Protein AF-A0A178WQI7-F1 (afdb_monomer_lite)

pLDDT: mean 81.31, std 16.74, range [37.94, 97.19]

Sequence (121 aa):
MVAFGYDAQRKGELCNAGGKDSGLRLVENIKMLLGRTPDKTVDDAVTMGRHADLPERYLALFLKEVYQLAVADIAKAGYRENQIQVCITVPAVFSDHQKQMVREAAYAAGVSHDKGALILA

Secondary structure (DSSP, 8-state):
----HHHHHHHHHHHHHT-S--S------HHHHTTPPP-TTTHHHH--S-S---HHHHHHHHHHHHHHHHHHHHHHTT--GGG--EEE---TT--HHHHHHHHHHHHHTT---STTTEEE-

Foldseek 3Di:
DDDDDPVLVVVVVVCVVPPDPPVDDRDPPLLVQQPDDDDPVPVVVVDPDDDPPHSLQVLLVHLLVVLVVVQVVVVVVVDHLVVAADEAEDDPPDDPSSVVSNVVSNVSSPQDPDVRSYHYD

Structure (mmCIF, N/CA/C/O backbone):
data_AF-A0A178WQI7-F1
#
_entry.id   AF-A0A178WQI7-F1
#
loop_
_atom_site.group_PDB
_atom_site.id
_atom_site.type_symbol
_atom_site.label_atom_id
_atom_site.label_alt_id
_atom_site.label_comp_id
_atom_site.label_asym_id
_atom_site.label_entity_id
_atom_site.label_seq_id
_atom_site.pdbx_PDB_ins_code
_atom_site.Cartn_x
_atom_site.Cartn_y
_atom_site.Cartn_z
_atom_site.occupancy
_atom_site.B_iso_or_equiv
_atom_site.auth_seq_id
_atom_site.auth_comp_id
_atom_site.auth_asym_id
_atom_site.auth_atom_id
_atom_site.pdbx_PDB_model_num
ATOM 1 N N . MET A 1 1 ? -3.060 -17.950 -9.980 1.00 58.47 1 MET A N 1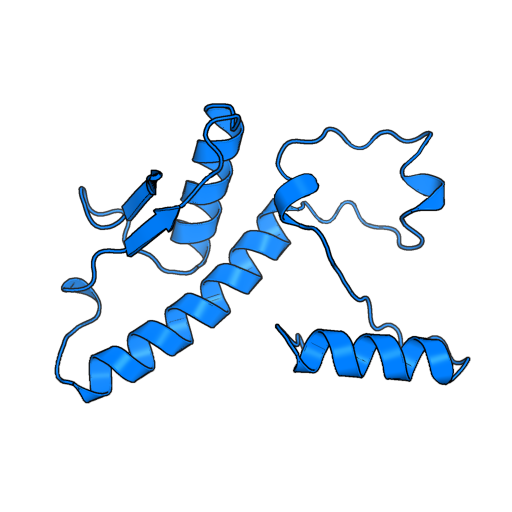
ATOM 2 C CA . MET A 1 1 ? -2.757 -17.774 -8.542 1.00 58.47 1 MET A CA 1
ATOM 3 C C . MET A 1 1 ? -1.675 -16.711 -8.435 1.00 58.47 1 MET A C 1
ATOM 5 O O . MET A 1 1 ? -0.642 -16.894 -9.063 1.00 58.47 1 MET A O 1
ATOM 9 N N . VAL A 1 2 ? -1.927 -15.600 -7.739 1.00 75.50 2 VAL A N 1
ATOM 10 C CA . VAL A 1 2 ? -0.945 -14.517 -7.525 1.00 75.50 2 VAL A CA 1
ATOM 11 C C . VAL A 1 2 ? -0.327 -14.710 -6.140 1.00 75.50 2 VAL A C 1
ATOM 13 O O . VAL A 1 2 ? -1.023 -15.141 -5.225 1.00 75.50 2 VAL A O 1
ATOM 16 N N . ALA A 1 3 ? 0.976 -14.477 -6.002 1.00 83.94 3 ALA A N 1
ATOM 17 C CA . ALA A 1 3 ? 1.677 -14.503 -4.720 1.00 83.94 3 ALA A CA 1
ATOM 18 C C . ALA A 1 3 ? 2.285 -13.123 -4.457 1.00 83.94 3 ALA A C 1
ATOM 20 O O . ALA A 1 3 ? 2.636 -12.424 -5.408 1.00 83.94 3 ALA A O 1
ATOM 21 N N . PHE A 1 4 ? 2.439 -12.759 -3.184 1.00 85.88 4 PHE A N 1
ATOM 22 C CA . PHE A 1 4 ? 2.994 -11.474 -2.760 1.00 85.88 4 PHE A CA 1
ATOM 23 C C . PHE A 1 4 ? 4.093 -11.667 -1.707 1.00 85.88 4 PHE A C 1
ATOM 25 O O . PHE A 1 4 ? 4.185 -12.721 -1.074 1.00 85.88 4 PHE A O 1
ATOM 32 N N . GLY A 1 5 ? 4.937 -10.648 -1.528 1.00 86.12 5 GLY A N 1
ATOM 33 C CA . GLY A 1 5 ? 5.992 -10.637 -0.511 1.00 86.12 5 GLY A CA 1
ATOM 34 C C . GLY A 1 5 ? 6.956 -11.823 -0.621 1.00 86.12 5 GLY A C 1
ATOM 35 O O . GLY A 1 5 ? 7.360 -12.215 -1.717 1.00 86.12 5 GLY A O 1
ATOM 36 N N . TYR A 1 6 ? 7.300 -12.413 0.525 1.00 86.88 6 TYR A N 1
ATOM 37 C CA . TYR A 1 6 ? 8.263 -13.515 0.613 1.00 86.88 6 TYR A CA 1
ATOM 38 C C . TYR A 1 6 ? 7.855 -14.745 -0.213 1.00 86.88 6 TYR A C 1
ATOM 40 O O . TYR A 1 6 ? 8.696 -15.384 -0.842 1.00 86.88 6 TYR A O 1
ATOM 48 N N . ASP A 1 7 ? 6.558 -15.057 -0.275 1.00 85.94 7 ASP A N 1
ATOM 49 C CA . ASP A 1 7 ? 6.069 -16.193 -1.056 1.00 85.94 7 ASP A CA 1
ATOM 50 C C . ASP A 1 7 ? 6.259 -15.993 -2.562 1.00 85.94 7 ASP A C 1
ATOM 52 O O . ASP A 1 7 ? 6.527 -16.966 -3.273 1.00 85.94 7 ASP A O 1
ATOM 56 N N . ALA A 1 8 ? 6.127 -14.755 -3.052 1.00 85.81 8 ALA A N 1
ATOM 57 C CA . ALA A 1 8 ? 6.401 -14.417 -4.447 1.00 85.81 8 ALA A CA 1
ATOM 58 C C . ALA A 1 8 ? 7.887 -14.579 -4.762 1.00 85.81 8 ALA A C 1
ATOM 60 O O . ALA A 1 8 ? 8.229 -15.256 -5.730 1.00 85.81 8 ALA A O 1
ATOM 61 N N . GLN A 1 9 ? 8.750 -14.026 -3.904 1.00 83.81 9 GLN A N 1
ATOM 62 C CA . GLN A 1 9 ? 10.199 -14.115 -4.052 1.00 83.81 9 GLN A CA 1
ATOM 63 C C . GLN A 1 9 ? 10.663 -15.578 -4.065 1.00 83.81 9 GLN A C 1
ATOM 65 O O . GLN A 1 9 ? 11.275 -16.022 -5.034 1.00 83.81 9 GLN A O 1
ATOM 70 N N . ARG A 1 10 ? 10.265 -16.367 -3.058 1.00 84.94 10 ARG A N 1
ATOM 71 C CA . ARG A 1 10 ? 10.610 -17.794 -2.964 1.00 84.94 10 ARG A CA 1
ATOM 72 C C . ARG A 1 10 ? 10.149 -18.575 -4.197 1.00 84.94 10 ARG A C 1
ATOM 74 O O . ARG A 1 10 ? 10.885 -19.413 -4.709 1.00 84.94 10 ARG A O 1
ATOM 81 N N . LYS A 1 11 ? 8.925 -18.330 -4.686 1.00 83.12 11 LYS A N 1
ATOM 82 C CA . LYS A 1 11 ? 8.408 -18.992 -5.899 1.00 83.12 11 LYS A CA 1
ATOM 83 C C . LYS A 1 11 ? 9.181 -18.576 -7.153 1.00 83.12 11 LYS A C 1
ATOM 85 O O . LYS A 1 11 ? 9.436 -19.436 -7.991 1.00 83.12 11 LYS A O 1
ATOM 90 N N . GLY A 1 12 ? 9.562 -17.305 -7.275 1.00 79.25 12 GLY A N 1
ATOM 91 C CA . GLY A 1 12 ? 10.375 -16.804 -8.385 1.00 79.25 12 GLY A CA 1
ATOM 92 C C . GLY A 1 12 ? 11.767 -17.439 -8.423 1.00 79.25 12 GLY A C 1
ATOM 93 O O . GLY A 1 12 ? 12.171 -17.971 -9.454 1.00 79.25 12 GLY A O 1
ATOM 94 N N . GLU A 1 13 ? 12.458 -17.481 -7.282 1.00 81.25 13 GLU A N 1
ATOM 95 C CA . GLU A 1 13 ? 13.778 -18.113 -7.144 1.00 81.25 13 GLU A CA 1
ATOM 96 C C . GLU A 1 13 ? 13.742 -19.608 -7.504 1.00 81.25 13 GLU A C 1
ATOM 98 O O . GLU A 1 13 ? 14.579 -20.089 -8.270 1.00 81.25 13 GLU A O 1
ATOM 103 N N . LEU A 1 14 ? 12.727 -20.337 -7.024 1.00 75.88 14 LEU A N 1
ATOM 104 C CA . LEU A 1 14 ? 12.529 -21.753 -7.352 1.00 75.88 14 LEU A CA 1
ATOM 105 C C . LEU A 1 14 ? 12.268 -21.987 -8.850 1.00 75.88 14 LEU A C 1
ATOM 107 O O . LEU A 1 14 ? 12.726 -22.989 -9.399 1.00 75.88 14 LEU A O 1
ATOM 111 N N . CYS A 1 15 ? 11.556 -21.078 -9.523 1.00 70.94 15 CYS A N 1
ATOM 112 C CA . CYS A 1 15 ? 11.313 -21.179 -10.965 1.00 70.94 15 CYS A CA 1
ATOM 113 C C . CYS A 1 15 ? 12.591 -20.939 -11.775 1.00 70.94 15 CYS A C 1
ATOM 115 O O . CYS A 1 15 ? 12.856 -21.680 -12.720 1.00 70.94 15 CYS A O 1
ATOM 117 N N . ASN A 1 16 ? 13.416 -19.973 -11.363 1.00 63.38 16 ASN A N 1
ATOM 118 C CA . ASN A 1 16 ? 14.699 -19.688 -12.007 1.00 63.38 16 ASN A CA 1
ATOM 119 C C . ASN A 1 16 ? 15.694 -20.854 -11.863 1.00 63.38 16 ASN A C 1
ATOM 121 O O . ASN A 1 16 ? 16.459 -21.128 -12.785 1.00 63.38 16 ASN A O 1
ATOM 125 N N . ALA A 1 17 ? 15.657 -21.580 -10.741 1.00 61.09 17 ALA A N 1
ATOM 126 C CA . ALA A 1 17 ? 16.514 -22.744 -10.501 1.00 61.09 17 ALA A CA 1
ATOM 127 C C . ALA A 1 17 ? 16.070 -24.019 -11.255 1.00 61.09 17 ALA A C 1
ATOM 129 O O . ALA A 1 17 ? 16.874 -24.930 -11.450 1.00 61.09 17 ALA A O 1
ATOM 130 N N . GLY A 1 18 ? 14.800 -24.108 -11.669 1.00 60.53 18 GLY A N 1
ATOM 131 C CA . GLY A 1 18 ? 14.190 -25.333 -12.204 1.00 60.53 18 GLY A CA 1
ATOM 132 C C . GLY A 1 18 ? 14.283 -25.537 -13.721 1.00 60.53 18 GLY A C 1
ATOM 133 O O . GLY A 1 18 ? 13.858 -26.585 -14.206 1.00 60.53 18 GLY A O 1
ATOM 134 N N . GLY A 1 19 ? 14.789 -24.561 -14.486 1.00 54.28 19 GLY A N 1
ATOM 135 C CA . GLY A 1 19 ? 15.054 -24.670 -15.933 1.00 54.28 19 GLY A CA 1
ATOM 136 C C . GLY A 1 19 ? 13.841 -24.907 -16.854 1.00 54.28 19 GLY A C 1
ATOM 137 O O . GLY A 1 19 ? 14.008 -24.963 -18.071 1.00 54.28 19 GLY A O 1
ATOM 138 N N . LYS A 1 20 ? 12.625 -25.045 -16.313 1.00 55.84 20 LYS A N 1
ATOM 139 C CA . LYS A 1 20 ? 11.370 -25.164 -17.068 1.00 55.84 20 LYS A CA 1
ATOM 140 C C . LYS A 1 20 ? 10.595 -23.858 -16.989 1.00 55.84 20 LYS A C 1
ATOM 142 O O . LYS A 1 20 ? 10.353 -23.358 -15.894 1.00 55.84 20 LYS A O 1
ATOM 147 N N . ASP A 1 21 ? 10.162 -23.371 -18.148 1.00 61.94 21 ASP A N 1
ATOM 148 C CA . ASP A 1 21 ? 9.260 -22.229 -18.265 1.00 61.94 21 ASP A CA 1
ATOM 149 C C . ASP A 1 21 ? 7.933 -22.558 -17.565 1.00 61.94 21 ASP A C 1
ATOM 151 O O . ASP A 1 21 ? 7.108 -23.332 -18.055 1.00 61.94 21 ASP A O 1
ATOM 155 N N . SER A 1 22 ? 7.784 -22.060 -16.340 1.00 65.38 22 SER A N 1
ATOM 156 C CA . SER A 1 22 ? 6.634 -22.328 -15.478 1.00 65.38 22 SER A CA 1
ATOM 157 C C . SER A 1 22 ? 5.441 -21.430 -15.811 1.00 65.38 22 SER A C 1
ATOM 159 O O . SER A 1 22 ? 4.383 -21.574 -15.196 1.00 65.38 22 SER A O 1
ATOM 161 N N . GLY A 1 23 ? 5.605 -20.479 -16.741 1.00 69.38 23 GLY A N 1
ATOM 162 C CA . GLY A 1 23 ? 4.633 -19.419 -17.004 1.00 69.38 23 GLY A CA 1
ATOM 163 C C . GLY A 1 23 ? 4.434 -18.462 -15.820 1.00 69.38 23 GLY A C 1
ATOM 164 O O . GLY A 1 23 ? 3.504 -17.654 -15.835 1.00 69.38 23 GLY A O 1
ATOM 165 N N . LEU A 1 24 ? 5.267 -18.554 -14.775 1.00 69.94 24 LEU A N 1
ATOM 166 C CA . LEU A 1 24 ? 5.237 -17.660 -13.621 1.00 69.94 24 LEU A CA 1
ATOM 167 C C . LEU A 1 24 ? 6.201 -16.496 -13.839 1.00 69.94 24 LEU A C 1
ATOM 169 O O . LEU A 1 24 ? 7.347 -16.685 -14.237 1.00 69.94 24 LEU A O 1
ATOM 173 N N . ARG A 1 25 ? 5.735 -15.287 -13.523 1.00 75.56 25 ARG A N 1
ATOM 174 C CA . ARG A 1 25 ? 6.508 -14.052 -13.649 1.00 75.56 25 ARG A CA 1
ATOM 175 C C . ARG A 1 25 ? 6.671 -13.404 -12.284 1.00 75.56 25 ARG A C 1
ATOM 177 O O . ARG A 1 25 ? 5.679 -13.063 -11.640 1.00 75.56 25 ARG A O 1
ATOM 184 N N . LEU A 1 26 ? 7.919 -13.216 -11.867 1.00 78.88 26 LEU A N 1
ATOM 185 C CA . LEU A 1 26 ? 8.243 -12.368 -10.727 1.00 78.88 26 LEU A CA 1
ATOM 186 C C . LEU A 1 26 ? 8.272 -10.907 -11.196 1.00 78.88 26 LEU A C 1
ATOM 188 O O . LEU A 1 26 ? 8.858 -10.594 -12.231 1.00 78.88 26 LEU A O 1
ATOM 192 N N . VAL A 1 2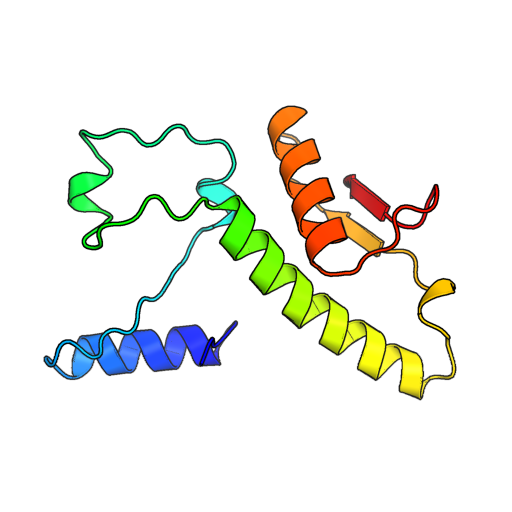7 ? 7.606 -10.024 -10.452 1.00 80.69 27 VAL A N 1
ATOM 193 C CA . VAL A 1 27 ? 7.596 -8.579 -10.707 1.00 80.69 27 VAL A CA 1
ATOM 194 C C . VAL A 1 27 ? 8.173 -7.886 -9.484 1.00 80.69 27 VAL A C 1
ATOM 196 O O . VAL A 1 27 ? 7.659 -8.043 -8.378 1.00 80.69 27 VAL A O 1
ATOM 199 N N . GLU A 1 28 ? 9.229 -7.107 -9.692 1.00 81.00 28 GLU A N 1
ATOM 200 C CA . GLU A 1 28 ? 9.964 -6.411 -8.637 1.00 81.00 28 GLU A CA 1
ATOM 201 C C . GLU A 1 28 ? 10.094 -4.926 -8.963 1.00 81.00 28 GLU A C 1
ATOM 203 O O . GLU A 1 28 ? 9.822 -4.488 -10.081 1.00 81.00 28 GLU A O 1
ATOM 208 N N . ASN A 1 29 ? 10.509 -4.134 -7.972 1.00 81.88 29 ASN A N 1
ATOM 209 C CA . ASN A 1 29 ? 10.804 -2.709 -8.143 1.00 81.88 29 ASN A CA 1
ATOM 210 C C . ASN A 1 29 ? 9.651 -1.886 -8.754 1.00 81.88 29 ASN A C 1
ATOM 212 O O . ASN A 1 29 ? 9.895 -0.843 -9.356 1.00 81.88 29 ASN A O 1
ATOM 216 N N . ILE A 1 30 ? 8.392 -2.302 -8.540 1.00 82.56 30 ILE A N 1
ATOM 217 C CA . ILE A 1 30 ? 7.179 -1.674 -9.107 1.00 82.56 30 ILE A CA 1
ATOM 218 C C . ILE A 1 30 ? 7.183 -0.154 -8.900 1.00 82.56 30 ILE A C 1
ATOM 220 O O . ILE A 1 30 ? 6.891 0.607 -9.816 1.00 82.56 30 ILE A O 1
ATOM 224 N N . LYS A 1 31 ? 7.589 0.302 -7.709 1.00 81.69 31 LYS A N 1
ATOM 225 C CA . LYS A 1 31 ? 7.671 1.724 -7.351 1.00 81.69 31 LYS A CA 1
ATOM 226 C C . LYS A 1 31 ? 8.554 2.546 -8.300 1.00 81.69 31 LYS A C 1
ATOM 228 O O . LYS A 1 31 ? 8.239 3.703 -8.552 1.00 81.69 31 LYS A O 1
ATOM 233 N N . MET A 1 32 ? 9.632 1.958 -8.818 1.00 79.88 32 MET A N 1
ATOM 234 C CA . MET A 1 32 ? 10.560 2.609 -9.752 1.00 79.88 32 MET A CA 1
ATOM 235 C C . MET A 1 32 ? 10.001 2.700 -11.174 1.00 79.88 32 MET A C 1
ATOM 237 O O . MET A 1 32 ? 10.506 3.473 -11.985 1.00 79.88 32 MET A O 1
ATOM 241 N N . LEU A 1 33 ? 8.969 1.912 -11.475 1.00 77.94 33 LEU A N 1
ATOM 242 C CA . LEU A 1 33 ? 8.342 1.837 -12.790 1.00 77.94 33 LEU A CA 1
ATOM 243 C C . LEU A 1 33 ? 7.124 2.769 -12.916 1.00 77.94 33 LEU A C 1
ATOM 245 O O . LEU A 1 33 ? 6.688 3.044 -14.029 1.00 77.94 33 LEU A O 1
ATOM 249 N N . LEU A 1 34 ? 6.592 3.290 -11.802 1.00 80.44 34 LEU A N 1
ATOM 250 C CA . LEU A 1 34 ? 5.403 4.151 -11.793 1.00 80.44 34 LEU A CA 1
ATOM 251 C C . LEU A 1 34 ? 5.601 5.427 -12.621 1.00 80.44 34 LEU A C 1
ATOM 253 O O . LEU A 1 34 ? 6.456 6.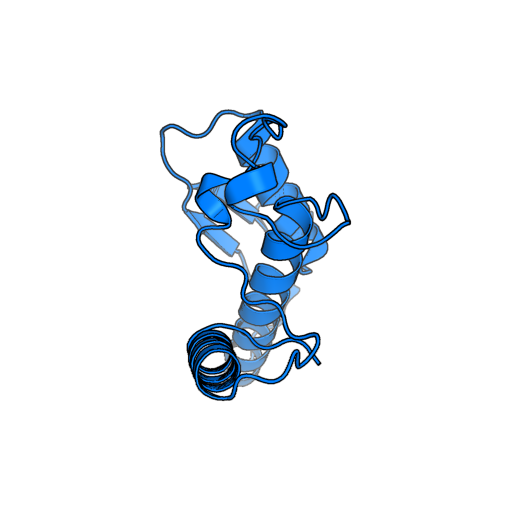263 -12.308 1.00 80.44 34 LEU A O 1
ATOM 257 N N . GLY A 1 35 ? 4.761 5.612 -13.644 1.00 69.56 35 GLY A N 1
ATOM 258 C CA . GLY A 1 35 ? 4.798 6.789 -14.519 1.00 69.56 35 GLY A CA 1
ATOM 259 C C . GLY A 1 35 ? 5.985 6.855 -15.463 1.00 69.56 35 GLY A C 1
ATOM 260 O O . GLY A 1 35 ? 6.181 7.883 -16.110 1.00 69.56 35 GLY A O 1
ATOM 261 N N . ARG A 1 36 ? 6.786 5.789 -15.539 1.00 71.31 36 ARG A N 1
ATOM 262 C CA . ARG A 1 36 ? 7.852 5.689 -16.525 1.00 71.31 36 ARG A CA 1
ATOM 263 C C . ARG A 1 36 ? 7.212 5.343 -17.867 1.00 71.31 36 ARG A C 1
ATOM 265 O O . ARG A 1 36 ? 6.499 4.350 -17.980 1.00 71.31 36 ARG A O 1
ATOM 272 N N . THR A 1 37 ? 7.459 6.149 -18.894 1.00 61.62 37 THR A N 1
ATOM 273 C CA . THR A 1 37 ? 7.177 5.716 -20.264 1.00 61.62 37 THR A CA 1
ATOM 274 C C . THR A 1 37 ? 8.111 4.557 -20.597 1.00 61.62 37 THR A C 1
ATOM 276 O O . THR A 1 37 ? 9.320 4.726 -20.410 1.00 61.62 37 THR A O 1
ATOM 279 N N . PRO A 1 38 ? 7.595 3.408 -21.067 1.00 59.47 38 PRO A N 1
ATOM 280 C CA . PRO A 1 38 ? 8.447 2.292 -21.443 1.00 59.47 38 PRO A CA 1
ATOM 281 C C . PRO A 1 38 ? 9.403 2.723 -22.560 1.00 59.47 38 PRO A C 1
ATOM 283 O O . PRO A 1 38 ? 8.971 3.228 -23.602 1.00 59.47 38 PRO A O 1
ATOM 286 N N . ASP A 1 39 ? 10.700 2.549 -22.327 1.00 58.53 39 ASP A N 1
ATOM 287 C CA . ASP A 1 39 ? 11.741 2.781 -23.318 1.00 58.53 39 ASP A CA 1
ATOM 288 C C . ASP A 1 39 ? 11.984 1.471 -24.059 1.00 58.53 39 ASP A C 1
ATOM 290 O O . ASP A 1 39 ? 12.614 0.545 -23.548 1.00 58.53 39 ASP A O 1
ATOM 294 N N . LYS A 1 40 ? 11.495 1.408 -25.299 1.00 54.59 40 LYS A N 1
ATOM 295 C CA . LYS A 1 40 ? 11.583 0.222 -26.159 1.00 54.59 40 LYS A C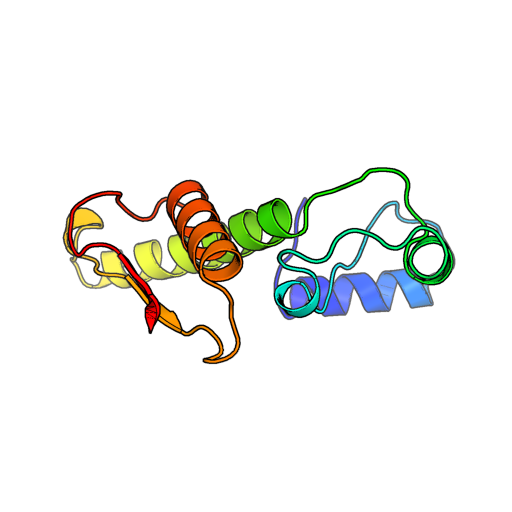A 1
ATOM 296 C C . LYS A 1 40 ? 13.021 -0.275 -26.366 1.00 54.59 40 LYS A C 1
ATOM 298 O O . LYS A 1 40 ? 13.195 -1.431 -26.718 1.00 54.59 40 LYS A O 1
ATOM 303 N N . THR A 1 41 ? 14.041 0.566 -26.169 1.00 53.62 41 THR A N 1
ATOM 304 C CA . THR A 1 41 ? 15.449 0.180 -26.376 1.00 53.62 41 THR A CA 1
ATOM 305 C C . THR A 1 41 ? 16.093 -0.480 -25.156 1.00 53.62 41 THR A C 1
ATOM 307 O O . THR A 1 41 ? 17.033 -1.256 -25.308 1.00 53.62 41 THR A O 1
ATOM 310 N N . VAL A 1 42 ? 15.576 -0.209 -23.954 1.00 51.53 42 VAL A N 1
ATOM 311 C CA . VAL A 1 42 ? 16.092 -0.738 -22.679 1.00 51.53 42 VAL A CA 1
ATOM 312 C C . VAL A 1 42 ? 15.186 -1.848 -22.143 1.00 51.53 42 VAL A C 1
ATOM 314 O O . VAL A 1 42 ? 15.663 -2.845 -21.597 1.00 51.53 42 VAL A O 1
ATOM 317 N N . ASP A 1 43 ? 13.877 -1.711 -22.342 1.00 51.12 43 ASP A N 1
ATOM 318 C CA . ASP A 1 43 ? 12.879 -2.592 -21.742 1.00 51.12 43 ASP A CA 1
ATOM 319 C C . ASP A 1 43 ? 12.741 -3.935 -22.478 1.00 51.12 43 ASP A C 1
ATOM 321 O O . ASP A 1 43 ? 12.289 -4.898 -21.860 1.00 51.12 43 ASP A O 1
ATOM 325 N N . ASP A 1 44 ? 13.221 -4.054 -23.725 1.00 46.00 44 ASP A N 1
ATOM 326 C CA . ASP A 1 44 ? 13.333 -5.340 -24.437 1.00 46.00 44 ASP A CA 1
ATOM 327 C C . ASP A 1 44 ? 14.387 -6.270 -23.794 1.00 46.00 44 ASP A C 1
ATOM 329 O O . ASP A 1 44 ? 14.265 -7.492 -23.872 1.00 46.00 44 ASP A O 1
ATOM 333 N N . ALA A 1 45 ? 15.393 -5.717 -23.099 1.00 37.94 45 ALA A N 1
ATOM 334 C CA . ALA A 1 45 ? 16.411 -6.495 -22.383 1.00 37.94 45 ALA A CA 1
ATOM 335 C C . ALA A 1 45 ? 15.996 -6.858 -20.945 1.00 37.94 45 ALA A C 1
ATOM 337 O O . ALA A 1 45 ? 16.444 -7.870 -20.408 1.00 37.94 45 ALA A O 1
ATOM 338 N N . VAL A 1 46 ? 15.133 -6.050 -20.318 1.00 43.62 46 VAL A N 1
ATOM 339 C CA . VAL A 1 46 ? 14.657 -6.256 -18.934 1.00 43.62 46 VAL A CA 1
ATOM 340 C C . VAL A 1 46 ? 13.296 -6.969 -18.890 1.00 43.62 46 VAL A C 1
ATOM 342 O O . VAL A 1 46 ? 12.864 -7.428 -17.834 1.00 43.62 46 VAL A O 1
ATOM 345 N N . THR A 1 47 ? 12.630 -7.149 -20.035 1.00 41.75 47 THR A N 1
ATOM 346 C CA . THR A 1 47 ? 11.240 -7.616 -20.061 1.00 41.75 47 THR A CA 1
ATOM 347 C C . THR A 1 47 ? 10.979 -8.635 -21.169 1.00 41.75 47 THR A C 1
ATOM 349 O O . THR A 1 47 ? 10.244 -8.391 -22.124 1.00 41.75 47 THR A O 1
ATOM 352 N N . MET A 1 48 ? 11.512 -9.847 -21.002 1.00 40.06 48 MET A N 1
ATOM 353 C CA . MET A 1 48 ? 10.950 -11.025 -21.671 1.00 40.06 48 MET A CA 1
ATOM 354 C C . MET A 1 48 ? 9.512 -11.239 -21.174 1.00 40.06 48 MET A C 1
ATOM 356 O O . MET A 1 48 ? 9.286 -11.753 -20.081 1.00 40.06 48 MET A O 1
ATOM 360 N N . GLY A 1 49 ? 8.530 -10.810 -21.966 1.00 39.00 49 GLY A N 1
ATOM 361 C CA . GLY A 1 49 ? 7.120 -11.094 -21.706 1.00 39.00 49 GLY A CA 1
ATOM 362 C C . GLY A 1 49 ? 6.181 -10.044 -22.279 1.00 39.00 49 GLY A C 1
ATOM 363 O O . GLY A 1 49 ? 5.857 -9.062 -21.616 1.00 39.00 49 GLY A O 1
ATOM 364 N N . ARG A 1 50 ? 5.712 -10.291 -23.507 1.00 43.34 50 ARG A N 1
ATOM 365 C CA . ARG A 1 50 ? 4.614 -9.574 -24.170 1.00 43.34 50 ARG A CA 1
ATOM 366 C C . ARG A 1 50 ? 3.403 -9.433 -23.242 1.00 43.34 50 ARG A C 1
ATOM 368 O O . ARG A 1 50 ? 2.651 -10.380 -23.064 1.00 43.34 50 ARG A O 1
ATOM 375 N N . HIS A 1 51 ? 3.236 -8.245 -22.687 1.00 42.41 51 HIS A N 1
ATOM 376 C CA . HIS A 1 51 ? 2.039 -7.403 -22.651 1.00 42.41 51 HIS A CA 1
ATOM 377 C C . HIS A 1 51 ? 2.416 -6.198 -21.788 1.00 42.41 51 HIS A C 1
ATOM 379 O O . HIS A 1 51 ? 3.119 -6.337 -20.787 1.00 42.41 51 HIS A O 1
ATOM 385 N N . ALA A 1 52 ? 2.008 -5.009 -22.222 1.00 48.78 52 ALA A N 1
ATOM 386 C CA . ALA A 1 52 ? 2.198 -3.751 -21.515 1.00 48.78 52 ALA A CA 1
ATOM 387 C C . ALA A 1 52 ? 1.352 -3.735 -20.229 1.00 48.78 52 ALA A C 1
ATOM 389 O O . ALA A 1 52 ? 0.360 -3.017 -20.132 1.00 48.78 52 ALA A O 1
ATOM 390 N N . ASP A 1 53 ? 1.687 -4.592 -19.267 1.00 54.78 53 ASP A N 1
ATOM 391 C CA . ASP A 1 53 ? 1.060 -4.569 -17.960 1.00 54.78 53 ASP A CA 1
ATOM 392 C C . ASP A 1 53 ? 1.569 -3.336 -17.226 1.00 54.78 53 ASP A C 1
ATOM 394 O O . ASP A 1 53 ? 2.717 -3.257 -16.789 1.00 54.78 53 ASP A O 1
ATOM 398 N N . LEU A 1 54 ? 0.677 -2.355 -17.161 1.00 69.44 54 LEU A N 1
ATOM 399 C CA . LEU A 1 54 ? 0.856 -1.072 -16.511 1.00 69.44 54 LEU A CA 1
ATOM 400 C C . LEU A 1 54 ? 1.311 -1.282 -15.049 1.00 69.44 54 LEU A C 1
ATOM 402 O O . LEU A 1 54 ? 0.600 -1.960 -14.296 1.00 69.44 54 LEU A O 1
ATOM 406 N N . PRO A 1 55 ? 2.478 -0.752 -14.626 1.00 75.44 55 PRO A N 1
ATOM 407 C CA . PRO A 1 55 ? 2.979 -0.812 -13.245 1.00 75.44 55 PRO A CA 1
ATOM 408 C C . PRO A 1 55 ? 1.926 -0.473 -12.181 1.00 75.44 55 PRO A C 1
ATOM 410 O O . PRO A 1 55 ? 1.917 -1.031 -11.082 1.00 75.44 55 PRO A O 1
ATOM 413 N N . GLU A 1 56 ? 0.988 0.395 -12.540 1.00 79.88 56 GLU A N 1
ATOM 414 C CA . GLU A 1 56 ? -0.152 0.832 -11.745 1.00 79.88 56 GLU A CA 1
ATOM 415 C C . GLU A 1 56 ? -1.080 -0.338 -11.376 1.00 79.88 56 GLU A C 1
ATOM 417 O O . GLU A 1 56 ? -1.565 -0.421 -10.246 1.00 79.88 56 GLU A O 1
ATOM 422 N N . ARG A 1 57 ? -1.280 -1.303 -12.285 1.00 84.00 57 ARG A N 1
ATOM 423 C CA . ARG A 1 57 ? -2.082 -2.508 -12.026 1.00 84.00 57 ARG A CA 1
ATOM 424 C C . ARG A 1 57 ? -1.434 -3.392 -10.968 1.00 84.00 57 ARG A C 1
ATOM 426 O O . ARG A 1 57 ? -2.128 -3.914 -10.095 1.00 84.00 57 ARG A O 1
ATOM 433 N N . TYR A 1 58 ? -0.118 -3.575 -11.040 1.00 85.62 58 TYR A N 1
ATOM 434 C CA . TYR A 1 58 ? 0.611 -4.373 -10.055 1.00 85.62 58 TYR A CA 1
ATOM 435 C C . TYR A 1 58 ? 0.610 -3.703 -8.684 1.00 85.62 58 TYR A C 1
ATOM 437 O O . TYR A 1 58 ? 0.423 -4.386 -7.677 1.00 85.62 58 TYR A O 1
ATOM 445 N N . LEU A 1 59 ? 0.727 -2.372 -8.647 1.00 89.81 59 LEU A N 1
ATOM 446 C CA . LEU A 1 59 ? 0.564 -1.609 -7.416 1.00 89.81 59 LEU A CA 1
ATOM 447 C C . LEU A 1 59 ? -0.832 -1.813 -6.811 1.00 89.81 59 LEU A C 1
ATOM 449 O O . LEU A 1 59 ? -0.928 -2.109 -5.625 1.00 89.81 59 LEU A O 1
ATOM 453 N N . ALA A 1 60 ? -1.898 -1.713 -7.609 1.00 91.62 60 ALA A N 1
ATOM 454 C CA . ALA A 1 60 ? -3.266 -1.909 -7.126 1.00 91.62 60 ALA A CA 1
ATOM 455 C C . ALA A 1 60 ? -3.488 -3.321 -6.561 1.00 91.62 60 ALA A C 1
ATOM 457 O O . ALA A 1 60 ? -4.074 -3.476 -5.493 1.00 91.62 60 ALA A O 1
ATOM 458 N N . LEU A 1 61 ? -2.977 -4.356 -7.238 1.00 91.00 61 LEU A N 1
ATOM 459 C CA . LEU A 1 61 ? -3.051 -5.738 -6.749 1.00 91.00 61 LEU A CA 1
ATOM 460 C C . LEU A 1 61 ? -2.294 -5.923 -5.430 1.00 91.00 61 LEU A C 1
ATOM 462 O O . LEU A 1 61 ? -2.809 -6.570 -4.523 1.00 91.00 61 LEU A O 1
ATOM 466 N N . PHE A 1 62 ? -1.100 -5.340 -5.316 1.00 90.94 62 PHE A N 1
ATOM 467 C CA . PHE A 1 62 ? -0.319 -5.390 -4.085 1.00 90.94 62 PHE A CA 1
ATOM 468 C C . PHE A 1 62 ? -1.020 -4.658 -2.934 1.00 90.94 62 PHE A C 1
ATOM 470 O O . PHE A 1 62 ? -1.166 -5.215 -1.847 1.00 90.94 62 PHE A O 1
ATOM 477 N N . LEU A 1 63 ? -1.499 -3.433 -3.173 1.00 94.62 63 LEU A N 1
ATOM 478 C CA . LEU A 1 63 ? -2.230 -2.659 -2.171 1.00 94.62 63 LEU A CA 1
ATOM 479 C C . LEU A 1 63 ? -3.516 -3.363 -1.743 1.00 94.62 63 LEU A C 1
ATOM 481 O O . LEU A 1 63 ? -3.845 -3.322 -0.563 1.00 94.62 63 LEU A O 1
ATOM 485 N N . LYS A 1 64 ? -4.210 -4.041 -2.664 1.00 95.31 64 LYS A N 1
ATOM 486 C CA . LYS A 1 64 ? -5.410 -4.820 -2.348 1.00 95.31 64 LYS A CA 1
ATOM 487 C C . LYS A 1 64 ? -5.114 -5.914 -1.333 1.00 95.31 64 LYS A C 1
ATOM 489 O O . LYS A 1 64 ? -5.834 -6.019 -0.348 1.00 95.31 64 LYS A O 1
ATOM 494 N N . GLU A 1 65 ? -4.054 -6.687 -1.549 1.00 94.25 65 GLU A N 1
ATOM 495 C CA . GLU A 1 65 ? -3.667 -7.753 -0.623 1.00 94.25 65 GLU A CA 1
ATOM 496 C C . GLU A 1 65 ? -3.359 -7.185 0.769 1.00 94.25 65 GLU A C 1
ATOM 498 O O . GLU A 1 65 ? -3.910 -7.635 1.773 1.00 94.25 65 GLU A O 1
ATOM 503 N N . VAL A 1 66 ? -2.527 -6.139 0.829 1.00 94.25 66 VAL A N 1
ATOM 504 C CA . VAL A 1 66 ? -2.150 -5.495 2.096 1.00 94.25 66 VAL A CA 1
ATOM 505 C C . VAL A 1 66 ? -3.371 -4.909 2.805 1.00 94.25 66 VAL A C 1
ATOM 507 O O . VAL A 1 66 ? -3.530 -5.093 4.011 1.00 94.25 66 VAL A O 1
ATOM 510 N N . TYR A 1 67 ? -4.249 -4.226 2.068 1.00 96.00 67 TYR A N 1
ATOM 511 C CA . TYR A 1 67 ? -5.446 -3.609 2.625 1.00 96.00 67 TYR A CA 1
ATOM 512 C C . TYR A 1 67 ? -6.416 -4.657 3.168 1.00 96.00 67 TYR A C 1
ATOM 514 O O . TYR A 1 67 ? -6.873 -4.526 4.298 1.00 96.00 67 TYR A O 1
ATOM 522 N N . GLN A 1 68 ? -6.672 -5.737 2.427 1.00 95.38 68 GLN A N 1
ATOM 523 C CA . GLN A 1 68 ? -7.556 -6.815 2.874 1.00 95.38 68 GLN A CA 1
ATOM 524 C C . GLN A 1 68 ? -7.036 -7.507 4.137 1.00 95.38 68 GLN A C 1
ATOM 526 O O . GLN A 1 68 ? -7.816 -7.767 5.055 1.00 95.38 68 GLN A O 1
ATOM 531 N N . LEU A 1 69 ? -5.725 -7.754 4.220 1.00 95.19 69 LEU A N 1
ATOM 532 C CA . LEU A 1 69 ? -5.098 -8.288 5.430 1.00 95.19 69 LEU A CA 1
ATOM 533 C C . LEU A 1 69 ? -5.267 -7.332 6.616 1.00 95.19 69 LEU A C 1
ATOM 535 O O . LEU A 1 69 ? -5.661 -7.765 7.699 1.00 95.19 69 LEU A O 1
ATOM 539 N N . ALA A 1 70 ? -5.021 -6.037 6.407 1.00 95.94 70 ALA A N 1
ATOM 540 C CA . ALA A 1 70 ? -5.164 -5.025 7.447 1.00 95.94 70 ALA A CA 1
ATOM 541 C C . ALA A 1 70 ? -6.619 -4.888 7.925 1.00 95.94 70 ALA A C 1
ATOM 543 O O . ALA A 1 70 ? -6.864 -4.909 9.128 1.00 95.94 70 ALA A O 1
ATOM 544 N N . VAL A 1 71 ? -7.591 -4.806 7.009 1.00 96.69 71 VAL A N 1
ATOM 545 C CA . VAL A 1 71 ? -9.024 -4.731 7.340 1.00 96.69 71 VAL A CA 1
ATOM 546 C C . VAL A 1 71 ? -9.457 -5.961 8.130 1.00 96.69 71 VAL A C 1
ATOM 548 O O . VAL A 1 71 ? -10.112 -5.820 9.161 1.00 96.69 71 VAL A O 1
ATOM 551 N N . ALA A 1 72 ? -9.065 -7.161 7.692 1.00 96.69 72 ALA A N 1
ATOM 552 C CA . ALA A 1 72 ? -9.402 -8.399 8.388 1.00 96.69 72 ALA A CA 1
ATOM 553 C C . ALA A 1 72 ? -8.827 -8.443 9.810 1.00 96.69 72 ALA A C 1
ATOM 555 O O . ALA A 1 72 ? -9.474 -8.969 10.714 1.00 96.69 72 ALA A O 1
ATOM 556 N N . ASP A 1 73 ? -7.627 -7.903 10.026 1.00 97.19 73 ASP A N 1
ATOM 557 C CA . ASP A 1 73 ? -7.011 -7.871 11.350 1.00 97.19 73 ASP A CA 1
ATOM 558 C C . ASP A 1 73 ? -7.625 -6.802 12.262 1.00 97.19 73 ASP A C 1
ATOM 560 O O . ASP A 1 73 ? -8.011 -7.092 13.394 1.00 97.19 73 ASP A O 1
ATOM 564 N N . ILE A 1 74 ? -7.837 -5.594 11.736 1.00 96.62 74 ILE A N 1
ATOM 565 C CA . ILE A 1 74 ? -8.504 -4.485 12.431 1.00 96.62 74 ILE A CA 1
ATOM 566 C C . ILE A 1 74 ? -9.942 -4.862 12.823 1.00 96.62 74 ILE A C 1
ATOM 568 O O . ILE A 1 74 ? -10.399 -4.522 13.917 1.00 96.62 74 ILE A O 1
ATOM 572 N N . ALA A 1 75 ? -10.645 -5.620 11.977 1.00 96.75 75 ALA A N 1
ATOM 573 C CA . ALA A 1 75 ? -11.988 -6.111 12.269 1.00 96.75 75 ALA A CA 1
ATOM 574 C C . ALA A 1 75 ? -12.030 -7.027 13.503 1.00 96.75 75 ALA A C 1
ATOM 576 O O . ALA A 1 75 ? -12.998 -6.981 14.263 1.00 96.75 75 ALA A O 1
ATOM 577 N N . LYS A 1 76 ? -10.971 -7.807 13.774 1.00 96.88 76 LYS A N 1
ATOM 578 C CA . LYS A 1 76 ? -10.880 -8.629 14.999 1.00 96.88 76 LYS A CA 1
ATOM 579 C C . LYS A 1 76 ? -10.812 -7.776 16.265 1.00 96.88 76 LYS A C 1
ATOM 581 O O . LYS A 1 76 ? -11.218 -8.239 17.326 1.00 96.88 76 LYS A O 1
ATOM 586 N N . ALA A 1 77 ? -10.335 -6.536 16.156 1.00 95.88 77 ALA A N 1
ATOM 587 C CA . ALA A 1 77 ? -10.348 -5.559 17.240 1.00 95.88 77 ALA A CA 1
ATOM 588 C C . ALA A 1 77 ? -11.699 -4.822 17.379 1.00 95.88 77 ALA A C 1
ATOM 590 O O . ALA A 1 77 ? -11.837 -3.966 18.250 1.00 95.88 77 ALA A O 1
ATOM 591 N N . GLY A 1 78 ? -12.704 -5.153 16.556 1.00 96.50 78 GLY A N 1
ATOM 592 C CA . GLY A 1 78 ? -14.069 -4.625 16.658 1.00 96.50 78 GLY A CA 1
ATOM 593 C C . GLY A 1 78 ? -14.334 -3.337 15.874 1.00 96.50 78 GLY A C 1
ATOM 594 O O . GLY A 1 78 ? -15.411 -2.756 16.008 1.00 96.50 78 GLY A O 1
ATOM 595 N N . TYR A 1 79 ? -13.389 -2.884 15.048 1.00 96.31 79 TYR A N 1
ATOM 596 C CA . TYR A 1 79 ? -13.577 -1.712 14.191 1.00 96.31 79 TYR A CA 1
ATOM 597 C C . TYR A 1 79 ? -14.190 -2.093 12.843 1.00 96.31 79 TYR A C 1
ATOM 599 O O . TYR A 1 79 ? -13.886 -3.139 12.270 1.00 96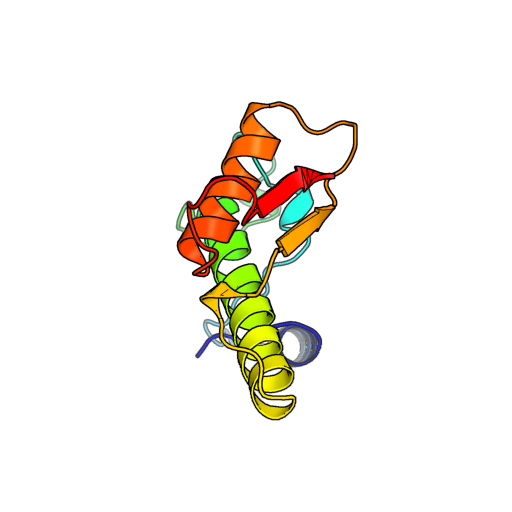.31 79 TYR A O 1
ATOM 607 N N . ARG A 1 80 ? -15.044 -1.218 12.309 1.00 93.81 80 ARG A N 1
ATOM 608 C CA . ARG A 1 80 ? -15.607 -1.356 10.962 1.00 93.81 80 ARG A CA 1
ATOM 609 C C . ARG A 1 80 ? -14.674 -0.731 9.934 1.00 93.81 80 ARG A C 1
ATOM 611 O O . ARG A 1 80 ? -13.992 0.248 10.221 1.00 93.81 80 ARG A O 1
ATOM 618 N N . GLU A 1 81 ? -14.725 -1.236 8.710 1.00 92.69 81 GLU A N 1
ATOM 619 C CA . GLU A 1 81 ? -13.907 -0.742 7.598 1.00 92.69 81 GLU A CA 1
ATOM 620 C C . GLU A 1 81 ? -14.082 0.765 7.343 1.00 92.69 81 GLU A C 1
ATOM 622 O O . GLU A 1 81 ? -13.105 1.479 7.143 1.00 92.69 81 GLU A O 1
ATOM 627 N N . ASN A 1 82 ? -15.304 1.293 7.481 1.00 91.69 82 ASN A N 1
ATOM 628 C CA . ASN A 1 82 ? -15.590 2.726 7.334 1.00 91.69 82 ASN A CA 1
ATOM 629 C C . ASN A 1 82 ? -15.031 3.620 8.463 1.00 91.69 82 ASN A C 1
ATOM 631 O O . ASN A 1 82 ? -15.219 4.833 8.433 1.00 91.69 82 ASN A O 1
ATOM 635 N N . GLN A 1 83 ? -14.383 3.035 9.471 1.00 92.94 83 GLN A N 1
ATOM 636 C CA . GLN A 1 83 ? -13.672 3.751 10.534 1.00 92.94 83 GLN A CA 1
ATOM 637 C C . GLN A 1 83 ? -12.159 3.787 10.282 1.00 92.94 83 GLN A C 1
ATOM 639 O O . GLN A 1 83 ? -11.423 4.361 11.081 1.00 92.94 83 GLN A O 1
ATOM 644 N N . ILE A 1 84 ? -11.687 3.173 9.194 1.00 93.56 84 ILE A N 1
ATOM 645 C CA . ILE A 1 84 ? -10.271 3.082 8.854 1.00 93.56 84 ILE A CA 1
ATOM 646 C C . ILE A 1 84 ? -9.884 4.275 7.980 1.00 93.56 84 ILE A C 1
ATOM 648 O O . ILE A 1 84 ? -10.477 4.518 6.931 1.00 93.56 84 ILE A O 1
ATOM 652 N N . GLN A 1 85 ? -8.844 4.992 8.401 1.00 95.31 85 GLN A N 1
ATOM 653 C CA . GLN A 1 85 ? -8.158 5.994 7.588 1.00 95.31 85 GLN A CA 1
ATOM 654 C C . GLN A 1 85 ? -6.794 5.449 7.181 1.00 95.31 85 GLN A C 1
ATOM 656 O O . GLN A 1 85 ? -6.046 4.931 8.012 1.00 95.31 85 GLN A O 1
ATOM 661 N N . VAL A 1 86 ? -6.471 5.559 5.897 1.00 96.56 86 VAL A N 1
ATOM 662 C CA . VAL A 1 86 ? -5.249 5.012 5.313 1.00 96.56 86 VAL A CA 1
ATOM 663 C C . VAL A 1 86 ? -4.281 6.147 5.011 1.00 96.56 86 VAL A C 1
ATOM 665 O O . VAL A 1 86 ? -4.626 7.112 4.333 1.00 96.56 86 VAL A O 1
ATOM 668 N N . CYS A 1 87 ? -3.044 6.010 5.482 1.00 96.69 87 CYS A N 1
ATOM 669 C CA . CYS A 1 87 ? -1.936 6.883 5.117 1.00 96.69 87 CYS A CA 1
ATOM 670 C C . CYS A 1 87 ? -0.912 6.079 4.311 1.00 96.69 87 CYS A C 1
ATOM 672 O O . CYS A 1 87 ? -0.389 5.080 4.806 1.00 96.69 87 CYS A O 1
ATOM 674 N N . ILE A 1 88 ? -0.635 6.498 3.075 1.00 95.81 88 ILE A N 1
ATOM 675 C CA . ILE A 1 88 ? 0.375 5.879 2.210 1.00 95.81 88 ILE A CA 1
ATOM 676 C C . ILE A 1 88 ? 1.533 6.854 2.047 1.00 95.81 88 ILE A C 1
ATOM 678 O O . ILE A 1 88 ? 1.350 7.965 1.550 1.00 95.81 88 ILE A O 1
ATOM 682 N N . THR A 1 89 ? 2.734 6.420 2.422 1.00 95.38 89 THR A N 1
ATOM 683 C CA . THR A 1 89 ? 3.940 7.226 2.241 1.00 95.38 89 THR A CA 1
ATOM 684 C C . THR A 1 89 ? 4.458 7.134 0.806 1.00 95.38 89 THR A C 1
ATOM 686 O O . THR A 1 89 ? 4.590 6.048 0.231 1.00 95.38 89 THR A O 1
ATOM 689 N N . VAL A 1 90 ? 4.782 8.279 0.212 1.00 93.75 90 VAL A N 1
ATOM 690 C CA . VAL A 1 90 ? 5.336 8.393 -1.141 1.00 93.75 90 VAL A CA 1
ATOM 691 C C . VAL A 1 90 ? 6.651 9.179 -1.112 1.00 93.75 90 VAL A C 1
ATOM 693 O O . VAL A 1 90 ? 6.846 10.043 -0.264 1.00 93.75 90 VAL A O 1
ATOM 696 N N . PRO A 1 91 ? 7.612 8.904 -2.012 1.00 92.00 91 PRO A N 1
ATOM 697 C CA . PRO A 1 91 ? 8.821 9.715 -2.097 1.00 92.00 91 PRO A CA 1
ATOM 698 C C . PRO A 1 91 ? 8.495 11.181 -2.376 1.00 92.00 91 PRO A C 1
ATOM 700 O O . PRO A 1 91 ? 7.686 11.474 -3.253 1.00 92.00 91 PRO A O 1
ATOM 703 N N . ALA A 1 92 ? 9.214 12.097 -1.725 1.00 90.56 92 ALA A N 1
ATOM 704 C CA . ALA A 1 92 ? 9.067 13.536 -1.960 1.00 90.56 92 ALA A CA 1
ATOM 705 C C . ALA A 1 92 ? 9.294 13.934 -3.433 1.00 90.56 92 ALA A C 1
ATOM 707 O O . ALA A 1 92 ? 8.705 14.896 -3.915 1.00 90.56 92 ALA A O 1
ATOM 708 N N . VAL A 1 93 ? 10.115 13.163 -4.156 1.00 90.69 93 VAL A N 1
ATOM 709 C CA . VAL A 1 93 ? 10.413 13.359 -5.585 1.00 90.69 93 VAL A CA 1
ATOM 710 C C . VAL A 1 93 ? 9.276 12.942 -6.525 1.00 90.69 93 VAL A C 1
ATOM 712 O O . VAL A 1 93 ? 9.396 13.138 -7.731 1.00 90.69 93 VAL A O 1
ATOM 715 N N . PHE A 1 94 ? 8.191 12.343 -6.022 1.00 91.31 94 PHE A N 1
ATOM 716 C CA . PHE A 1 94 ? 7.065 11.959 -6.871 1.00 91.31 94 PHE A CA 1
ATOM 717 C C . PHE A 1 94 ? 6.358 13.191 -7.434 1.00 91.31 94 PHE A C 1
ATOM 719 O O . PHE A 1 94 ? 5.943 14.091 -6.698 1.00 91.31 94 PHE A O 1
ATOM 726 N N . SER A 1 95 ? 6.162 13.176 -8.750 1.00 91.94 95 SER A N 1
ATOM 727 C CA . SER A 1 95 ? 5.296 14.125 -9.448 1.00 91.94 95 SER A CA 1
ATOM 728 C C . SER A 1 95 ? 3.834 13.967 -9.022 1.00 91.94 95 SER A C 1
ATOM 730 O O . SER A 1 95 ? 3.424 12.923 -8.508 1.00 91.94 95 SER A O 1
ATOM 732 N N . ASP A 1 96 ? 3.010 14.978 -9.291 1.00 93.00 96 ASP A N 1
ATOM 733 C CA . ASP A 1 96 ? 1.575 14.913 -8.991 1.00 93.00 96 ASP A CA 1
ATOM 734 C C . ASP A 1 96 ? 0.869 13.800 -9.772 1.00 93.00 96 ASP A C 1
ATOM 736 O O . ASP A 1 96 ? -0.004 13.127 -9.228 1.00 93.00 96 ASP A O 1
ATOM 740 N N . HIS A 1 97 ? 1.319 13.518 -10.998 1.00 90.25 97 HIS A N 1
ATOM 741 C CA . HIS A 1 97 ? 0.858 12.365 -11.769 1.00 90.25 97 HIS A CA 1
ATOM 742 C C . HIS A 1 97 ? 1.157 11.038 -11.049 1.00 90.25 97 HIS A C 1
ATOM 744 O O . HIS A 1 97 ? 0.273 10.198 -10.897 1.00 90.25 97 HIS A O 1
ATOM 750 N N . GLN A 1 98 ? 2.377 10.864 -10.527 1.00 90.88 98 GLN A N 1
ATOM 751 C CA . GLN A 1 98 ? 2.748 9.677 -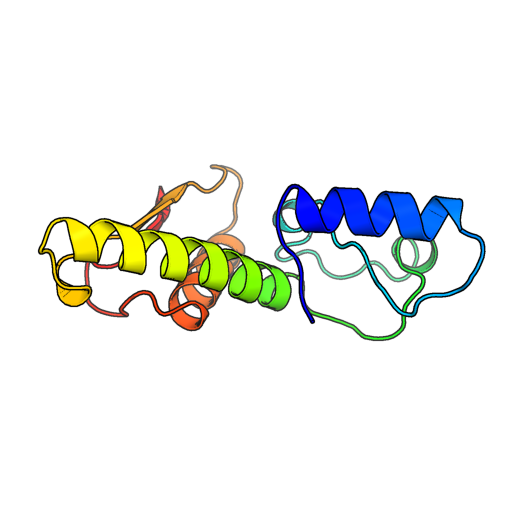9.745 1.00 90.88 98 GLN A CA 1
ATOM 752 C C . GLN A 1 98 ? 1.952 9.545 -8.454 1.00 90.88 98 GLN A C 1
ATOM 754 O O . GLN A 1 98 ? 1.494 8.451 -8.127 1.00 90.88 98 GLN A O 1
ATOM 759 N N . LYS A 1 99 ? 1.719 10.652 -7.749 1.00 93.62 99 LYS A N 1
ATOM 760 C CA . LYS A 1 99 ? 0.843 10.665 -6.573 1.00 93.62 99 LYS A CA 1
ATOM 761 C C . LYS A 1 99 ? -0.586 10.274 -6.944 1.00 93.62 99 LYS A C 1
ATOM 763 O O . LYS A 1 99 ? -1.193 9.487 -6.223 1.00 93.62 99 LYS A O 1
ATOM 768 N N . GLN A 1 100 ? -1.109 10.762 -8.070 1.00 93.00 100 GLN A N 1
ATOM 769 C CA . GLN A 1 100 ? -2.447 10.394 -8.528 1.00 93.00 100 GLN A CA 1
ATOM 770 C C . GLN A 1 100 ? -2.544 8.900 -8.836 1.00 93.00 100 GLN A C 1
ATOM 772 O O . GLN A 1 100 ? -3.480 8.259 -8.375 1.00 93.00 100 GLN A O 1
ATOM 777 N N . MET A 1 101 ? -1.552 8.313 -9.508 1.00 92.06 101 MET A N 1
ATOM 778 C CA . MET A 1 101 ? -1.537 6.866 -9.760 1.00 92.06 101 MET A CA 1
ATOM 779 C C . MET A 1 101 ? -1.543 6.039 -8.469 1.00 92.06 101 MET A C 1
ATOM 781 O O . MET A 1 101 ? -2.217 5.015 -8.403 1.00 92.06 101 MET A O 1
ATOM 785 N N . VAL A 1 102 ? -0.850 6.493 -7.418 1.00 94.25 102 VAL A N 1
ATOM 786 C CA . VAL A 1 102 ? -0.921 5.846 -6.097 1.00 94.25 102 VAL A CA 1
ATOM 787 C C . VAL A 1 102 ? -2.330 5.950 -5.502 1.00 94.25 102 VAL A C 1
ATOM 789 O O . VAL A 1 102 ? -2.813 4.963 -4.948 1.00 94.25 102 VAL A O 1
ATOM 792 N N . ARG A 1 103 ? -3.016 7.097 -5.641 1.00 95.50 103 ARG A N 1
ATOM 793 C CA . ARG A 1 103 ? -4.416 7.235 -5.191 1.00 95.50 103 ARG A CA 1
ATOM 794 C C . ARG A 1 103 ? -5.341 6.277 -5.928 1.00 95.50 103 ARG A C 1
ATOM 796 O O . ARG A 1 103 ? -6.069 5.541 -5.276 1.00 95.50 103 ARG A O 1
ATOM 803 N N . GLU A 1 104 ? -5.269 6.244 -7.255 1.00 94.50 104 GLU A N 1
ATOM 804 C CA . GLU A 1 104 ? -6.105 5.353 -8.069 1.00 94.50 104 GLU A CA 1
ATOM 805 C C . GLU A 1 104 ? -5.866 3.881 -7.722 1.00 94.50 104 GLU A C 1
ATOM 807 O O . GLU A 1 104 ? -6.810 3.103 -7.592 1.00 94.50 104 GLU A O 1
ATOM 812 N N . ALA A 1 105 ? -4.609 3.495 -7.490 1.00 94.25 105 ALA A N 1
ATOM 813 C CA . ALA A 1 105 ? -4.281 2.143 -7.060 1.00 94.25 105 ALA A CA 1
ATOM 814 C C . ALA A 1 105 ? -4.855 1.815 -5.670 1.00 94.25 105 ALA A C 1
ATOM 816 O O . ALA A 1 105 ? -5.337 0.703 -5.458 1.00 94.25 105 ALA A O 1
ATOM 817 N N . ALA A 1 106 ? -4.839 2.769 -4.733 1.00 96.00 106 ALA A N 1
ATOM 818 C CA . ALA A 1 106 ? -5.438 2.608 -3.409 1.00 96.00 106 ALA A CA 1
ATOM 819 C C . ALA A 1 106 ? -6.970 2.480 -3.482 1.00 96.00 106 ALA A C 1
ATOM 821 O O . ALA A 1 106 ? -7.555 1.620 -2.825 1.00 96.00 106 ALA A O 1
ATOM 822 N N . TYR A 1 107 ? -7.623 3.274 -4.328 1.00 95.81 107 TYR A N 1
ATOM 823 C CA . TYR A 1 107 ? -9.060 3.165 -4.574 1.00 95.81 107 TYR A CA 1
ATOM 824 C C . TYR A 1 107 ? -9.432 1.823 -5.209 1.00 95.81 107 TYR A C 1
ATOM 826 O O . TYR A 1 107 ? -10.346 1.145 -4.742 1.00 95.81 107 TYR A O 1
ATOM 834 N N . ALA A 1 108 ? -8.671 1.376 -6.210 1.00 94.62 108 ALA A N 1
ATOM 835 C CA . ALA A 1 108 ? -8.844 0.058 -6.819 1.00 94.62 108 ALA A CA 1
ATOM 836 C C . ALA A 1 108 ? -8.585 -1.100 -5.834 1.00 94.62 108 ALA A C 1
ATOM 838 O O . ALA A 1 108 ? -9.122 -2.198 -6.006 1.00 94.62 108 ALA A O 1
ATOM 839 N N . ALA A 1 109 ? -7.784 -0.859 -4.794 1.00 94.44 109 ALA A N 1
ATOM 840 C CA . ALA A 1 109 ? -7.537 -1.798 -3.706 1.00 94.44 109 ALA A CA 1
ATOM 841 C C . ALA A 1 109 ? -8.686 -1.886 -2.684 1.00 94.44 109 ALA A C 1
ATOM 843 O O . ALA A 1 109 ? -8.709 -2.834 -1.900 1.00 94.44 109 ALA A O 1
ATOM 844 N N . GLY A 1 110 ? -9.648 -0.957 -2.722 1.00 94.75 110 GLY A N 1
ATOM 845 C CA . GLY A 1 110 ? -10.818 -0.930 -1.840 1.00 94.75 110 GLY A CA 1
ATOM 846 C C . GLY A 1 110 ? -10.818 0.201 -0.812 1.00 94.75 110 GLY A C 1
ATOM 847 O O . GLY A 1 110 ? -11.778 0.316 -0.057 1.00 94.75 110 GLY A O 1
ATOM 848 N N . VAL A 1 111 ? -9.795 1.063 -0.785 1.00 95.44 111 VAL A N 1
ATOM 849 C CA . VAL A 1 111 ? -9.794 2.232 0.106 1.00 95.44 111 VAL A CA 1
ATOM 850 C C . VAL A 1 111 ? -10.943 3.171 -0.280 1.00 95.44 111 VAL A C 1
ATOM 852 O O . VAL A 1 111 ? -11.159 3.447 -1.463 1.00 95.44 111 VAL A O 1
ATOM 855 N N . SER A 1 112 ? -11.683 3.674 0.715 1.00 93.62 112 SER A N 1
ATOM 856 C CA . SER A 1 112 ? -12.815 4.579 0.472 1.00 93.62 112 SER A CA 1
ATOM 857 C C . SER A 1 112 ? -12.386 5.861 -0.259 1.00 93.62 112 SER A C 1
ATOM 859 O O . SER A 1 112 ? -11.293 6.391 -0.051 1.00 93.62 112 SER A O 1
ATOM 861 N N . HIS A 1 113 ? -13.291 6.378 -1.092 1.00 93.44 113 HIS A N 1
ATOM 862 C CA . HIS A 1 113 ? -13.150 7.668 -1.773 1.00 93.44 113 HIS A CA 1
ATOM 863 C C . HIS A 1 113 ? -13.588 8.846 -0.889 1.00 93.44 113 HIS A C 1
ATOM 865 O O . HIS A 1 113 ? -13.487 10.004 -1.301 1.00 93.44 113 HIS A O 1
ATOM 871 N N . ASP A 1 114 ? -14.095 8.567 0.315 1.00 92.62 114 ASP A N 1
ATOM 872 C CA . ASP A 1 114 ? -14.550 9.594 1.241 1.00 92.62 114 ASP A CA 1
ATOM 873 C C . ASP A 1 114 ? -13.414 10.552 1.604 1.00 92.62 114 ASP A C 1
ATOM 875 O O . ASP A 1 114 ? -12.248 10.176 1.780 1.00 92.62 114 ASP A O 1
ATOM 879 N N . LYS A 1 115 ? -13.759 11.832 1.756 1.00 86.62 115 LYS A N 1
ATOM 880 C CA . LYS A 1 115 ? -12.786 12.863 2.113 1.00 86.62 115 LYS A CA 1
ATOM 881 C C . LYS A 1 115 ? -12.115 12.511 3.446 1.00 86.62 115 LYS A C 1
ATOM 883 O O . LYS A 1 115 ? -12.770 12.457 4.481 1.00 86.62 115 LYS A O 1
ATOM 888 N N . GLY A 1 116 ? -10.794 12.339 3.414 1.00 88.00 116 GLY A N 1
ATOM 889 C CA . GLY A 1 116 ? -9.984 11.996 4.588 1.00 88.00 116 GLY A CA 1
ATOM 890 C C . GLY A 1 116 ? -9.799 10.495 4.830 1.00 88.00 116 GLY A C 1
ATOM 891 O O . GLY A 1 116 ? -9.041 10.137 5.724 1.00 88.00 116 GLY A O 1
ATOM 892 N N . ALA A 1 117 ? -10.419 9.622 4.029 1.00 89.44 117 ALA A N 1
ATOM 893 C CA . ALA A 1 117 ? -10.173 8.181 4.097 1.00 89.44 117 ALA A CA 1
ATOM 894 C C . ALA A 1 117 ? -8.777 7.794 3.580 1.00 89.44 117 ALA A C 1
ATOM 896 O O . ALA A 1 117 ? -8.201 6.816 4.050 1.00 89.44 117 ALA A O 1
ATOM 897 N N . LEU A 1 118 ? -8.217 8.581 2.652 1.00 95.69 118 LEU A N 1
ATOM 898 C CA . LEU A 1 118 ? -6.871 8.397 2.114 1.00 95.69 118 LEU A CA 1
ATOM 899 C C . LEU A 1 118 ? -6.027 9.668 2.249 1.00 95.69 118 LEU A C 1
ATOM 901 O O . LEU A 1 118 ? -6.373 10.734 1.729 1.00 95.69 118 LEU A O 1
ATOM 905 N N . ILE A 1 119 ? -4.859 9.517 2.865 1.00 95.62 119 ILE A N 1
ATOM 906 C CA . ILE A 1 119 ? -3.805 10.524 2.955 1.00 95.62 119 ILE A CA 1
ATOM 907 C C . ILE A 1 119 ? -2.573 9.989 2.221 1.00 95.62 119 ILE A C 1
ATOM 909 O O . ILE A 1 119 ? -2.183 8.838 2.405 1.00 95.62 119 ILE A O 1
ATOM 913 N N . LEU A 1 120 ? -1.962 10.832 1.388 1.00 93.50 120 LEU A N 1
ATOM 914 C CA . LEU A 1 120 ? -0.620 10.584 0.866 1.00 93.50 120 LEU A CA 1
ATOM 915 C C . LEU A 1 120 ? 0.353 11.485 1.622 1.00 93.50 120 LEU A C 1
ATOM 917 O O . LEU A 1 120 ? 0.094 12.690 1.702 1.00 93.50 120 LEU A O 1
ATOM 921 N N . ALA A 1 121 ? 1.418 10.901 2.168 1.00 85.56 121 ALA A N 1
ATOM 922 C CA . ALA A 1 121 ? 2.406 11.581 3.007 1.00 85.56 121 ALA A CA 1
ATOM 923 C C . ALA A 1 121 ? 3.820 11.487 2.430 1.00 85.56 121 ALA A C 1
ATOM 925 O O . ALA A 1 121 ? 4.161 10.417 1.876 1.00 85.56 121 ALA A O 1
#

Radius of gyration: 16.81 Å; chains: 1; bounding box: 32×40×44 Å